Protein AF-A0A3A0AE29-F1 (afdb_monomer)

Structure (mmCIF, N/CA/C/O backbone):
data_AF-A0A3A0AE29-F1
#
_entry.id   AF-A0A3A0AE29-F1
#
loop_
_atom_site.group_PDB
_atom_site.id
_atom_site.type_symbol
_atom_site.label_atom_id
_atom_site.label_alt_id
_atom_site.label_comp_id
_atom_site.label_asym_id
_atom_site.label_entity_id
_atom_site.label_seq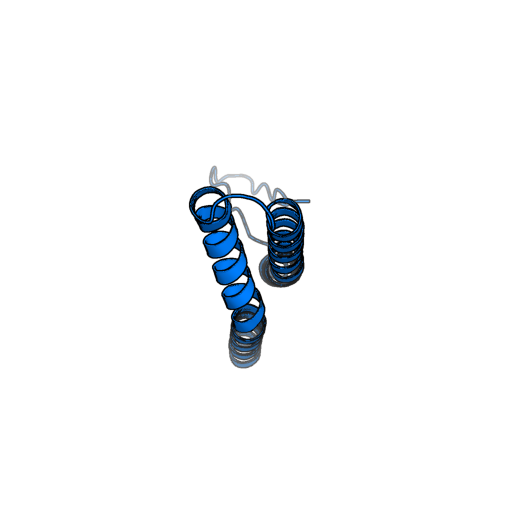_id
_atom_site.pdbx_PDB_ins_code
_atom_site.Cartn_x
_atom_site.Cartn_y
_atom_site.Cartn_z
_atom_site.occupancy
_atom_site.B_iso_or_equiv
_atom_site.auth_seq_id
_atom_site.auth_comp_id
_atom_site.auth_asym_id
_atom_site.auth_atom_id
_atom_site.pdbx_PDB_model_num
ATOM 1 N N . ARG A 1 1 ? -20.621 4.320 4.692 1.00 47.47 1 ARG A N 1
ATOM 2 C CA . ARG A 1 1 ? -21.255 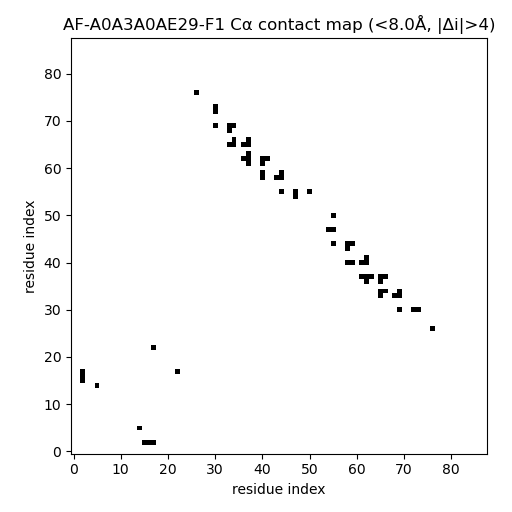5.660 4.605 1.00 47.47 1 ARG A CA 1
ATOM 3 C C . ARG A 1 1 ? -20.546 6.532 5.630 1.00 47.47 1 ARG A C 1
ATOM 5 O O . ARG A 1 1 ? -20.452 6.116 6.772 1.00 47.47 1 ARG A O 1
ATOM 12 N N . MET A 1 2 ? -19.924 7.617 5.186 1.00 50.62 2 MET A N 1
ATOM 13 C CA . MET A 1 2 ? -19.008 8.438 5.978 1.00 50.62 2 MET A CA 1
ATOM 14 C C . MET A 1 2 ? -19.823 9.586 6.596 1.00 50.62 2 MET A C 1
ATOM 16 O O . MET A 1 2 ? -20.465 10.319 5.851 1.00 50.62 2 MET A O 1
ATOM 20 N N . VAL A 1 3 ? -19.782 9.710 7.927 1.00 43.97 3 VAL A N 1
ATOM 21 C CA . VAL A 1 3 ? -20.368 10.777 8.772 1.00 43.97 3 VAL A CA 1
ATOM 22 C C . VAL A 1 3 ? -21.885 10.685 9.042 1.00 43.97 3 VAL A C 1
ATOM 24 O O . VAL A 1 3 ? -22.715 10.906 8.163 1.00 43.97 3 VAL A O 1
ATOM 27 N N . GLU A 1 4 ? -22.249 10.418 10.303 1.00 50.41 4 GLU A N 1
ATOM 28 C CA . GLU A 1 4 ? -23.599 10.650 10.838 1.00 50.41 4 GLU A CA 1
ATOM 29 C C . GLU A 1 4 ? -23.700 12.089 11.365 1.00 50.41 4 GLU A C 1
ATOM 31 O O . GLU A 1 4 ? -22.884 12.536 12.171 1.00 50.41 4 GLU A O 1
ATOM 36 N N . ARG A 1 5 ? -24.690 12.844 10.877 1.00 47.94 5 ARG A N 1
ATOM 37 C CA . ARG A 1 5 ? -24.893 14.258 11.215 1.00 47.94 5 ARG A CA 1
ATOM 38 C C . ARG A 1 5 ? -25.711 14.377 12.502 1.00 47.94 5 ARG A C 1
ATOM 40 O O . ARG A 1 5 ? -26.933 14.257 12.453 1.00 47.94 5 ARG A O 1
ATOM 47 N N . VAL A 1 6 ? -25.061 14.659 13.630 1.00 52.16 6 VAL A N 1
ATOM 48 C CA . VAL A 1 6 ? -25.755 15.018 14.878 1.00 52.16 6 VAL A CA 1
ATOM 49 C C . VAL A 1 6 ? -25.875 16.539 14.940 1.00 52.16 6 VAL A C 1
ATOM 51 O O . VAL A 1 6 ? -24.911 17.240 15.229 1.00 52.16 6 VAL A O 1
ATOM 54 N N . SER A 1 7 ? -27.052 17.071 14.619 1.00 41.12 7 SER A N 1
ATOM 55 C CA . SER A 1 7 ? -27.338 18.500 14.769 1.00 41.12 7 SER A CA 1
ATOM 56 C C . SER A 1 7 ? -27.790 18.776 16.206 1.00 41.12 7 SER A C 1
ATOM 58 O O . SER A 1 7 ? -28.932 18.480 16.546 1.00 41.12 7 SER A O 1
ATOM 60 N N . LEU A 1 8 ? -26.916 19.335 17.054 1.00 48.69 8 LEU A N 1
ATOM 61 C CA . LEU A 1 8 ? -27.340 19.949 18.319 1.00 48.69 8 LEU A CA 1
ATOM 6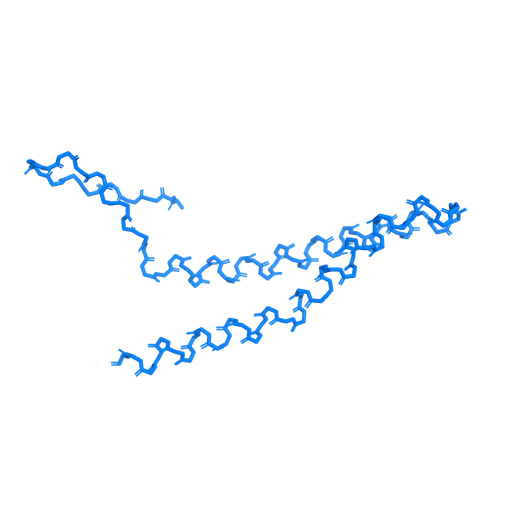2 C C . LEU A 1 8 ? -27.852 21.379 18.051 1.00 48.69 8 LEU A C 1
ATOM 64 O O . LEU A 1 8 ? -27.171 22.144 17.362 1.00 48.69 8 LEU A O 1
ATOM 68 N N . PRO A 1 9 ? -29.021 21.785 18.579 1.00 42.44 9 PRO A N 1
ATOM 69 C CA . PRO A 1 9 ? -29.495 23.158 18.445 1.00 42.44 9 PRO A CA 1
ATOM 70 C C . PRO A 1 9 ? -28.615 24.100 19.283 1.00 42.44 9 PRO A C 1
ATOM 72 O O . PRO A 1 9 ? -28.601 23.995 20.505 1.00 42.44 9 PRO A O 1
ATOM 75 N N . GLY A 1 10 ? -27.904 25.033 18.641 1.00 52.62 10 GLY A N 1
ATOM 76 C CA . GLY A 1 10 ? -27.291 26.189 19.317 1.00 52.62 10 GLY A CA 1
ATOM 77 C C . GLY A 1 10 ? -25.783 26.383 19.136 1.00 52.62 10 GLY A C 1
ATOM 78 O O . GLY A 1 10 ? -25.313 27.502 19.312 1.00 52.62 10 GLY A O 1
ATOM 79 N N . GLU A 1 11 ? -25.030 25.374 18.697 1.00 45.62 11 GLU A N 1
ATOM 80 C CA . GLU A 1 11 ? -23.604 25.529 18.379 1.00 45.62 11 GLU A CA 1
ATOM 81 C C . GLU A 1 11 ? -23.343 25.242 16.901 1.00 45.62 11 GLU A C 1
ATOM 83 O O . GLU A 1 11 ? -23.489 24.121 16.420 1.00 45.62 11 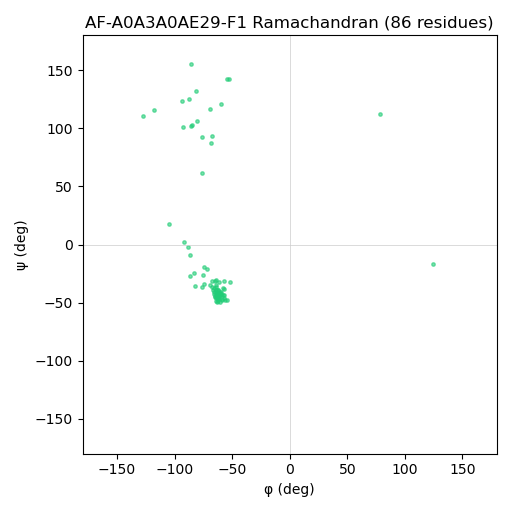GLU A O 1
ATOM 88 N N . ARG A 1 12 ? -22.906 26.266 16.158 1.00 47.25 12 ARG A N 1
ATOM 89 C CA . ARG A 1 12 ? -22.345 26.108 14.806 1.00 47.25 12 ARG A CA 1
ATOM 90 C C . ARG A 1 12 ? -20.915 25.564 14.890 1.00 47.25 12 ARG A C 1
ATOM 92 O O . ARG A 1 12 ? -19.964 26.231 14.487 1.00 47.25 12 ARG A O 1
ATOM 99 N N . ARG A 1 13 ? -20.753 24.369 15.449 1.00 38.72 13 ARG A N 1
ATOM 100 C CA . ARG A 1 13 ? -19.515 23.597 15.352 1.00 38.72 13 ARG A CA 1
ATOM 101 C C . ARG A 1 13 ? -19.863 22.208 14.853 1.00 38.72 13 ARG A C 1
ATOM 103 O O . ARG A 1 13 ? -20.496 21.424 15.551 1.00 38.72 13 ARG A O 1
ATOM 110 N N . ASP A 1 14 ? -19.447 21.927 13.626 1.00 38.44 14 ASP A N 1
ATOM 111 C CA . ASP A 1 14 ? -19.541 20.600 13.035 1.00 38.44 14 ASP A CA 1
ATOM 112 C C . ASP A 1 14 ? -18.589 19.663 13.790 1.00 38.44 14 ASP A C 1
ATOM 114 O O . ASP A 1 14 ? -17.392 19.586 13.509 1.00 38.44 14 ASP A O 1
ATOM 118 N N . TYR A 1 15 ? -19.105 18.968 14.801 1.00 44.50 15 TYR A N 1
ATOM 119 C CA . TYR A 1 15 ? -18.375 17.897 15.464 1.00 44.50 15 TYR A CA 1
ATOM 120 C C . TYR A 1 15 ? -18.408 16.658 14.564 1.00 44.50 15 TYR A C 1
ATOM 122 O O . TYR A 1 15 ? -19.326 15.842 14.622 1.00 44.50 15 TYR A O 1
ATOM 130 N N . TYR A 1 16 ? -17.387 16.507 13.721 1.00 50.38 16 TYR A N 1
ATOM 131 C CA . TYR A 1 16 ? -17.112 15.255 13.020 1.00 50.38 16 TYR A CA 1
ATOM 132 C C . TYR A 1 16 ? -16.655 14.211 14.043 1.00 50.38 16 TYR A C 1
ATOM 134 O O . TYR A 1 16 ? -15.464 14.066 14.316 1.00 50.38 16 TYR A O 1
ATOM 142 N N . ARG A 1 17 ? -17.596 13.484 14.654 1.00 55.31 17 ARG A N 1
ATOM 143 C CA . ARG A 1 17 ? -17.240 12.331 15.482 1.00 55.31 17 ARG A CA 1
ATOM 144 C C . ARG A 1 17 ? -16.979 11.154 14.553 1.00 55.31 17 ARG A C 1
ATOM 146 O O . ARG A 1 17 ? -17.901 10.602 13.960 1.00 55.31 17 ARG A O 1
ATOM 153 N N . VAL A 1 18 ? -15.708 10.800 14.403 1.00 57.00 18 VAL A N 1
ATOM 154 C CA . VAL A 1 18 ? -15.308 9.542 13.775 1.00 57.00 18 VAL A CA 1
ATOM 155 C C . VAL A 1 18 ? -15.915 8.407 14.612 1.00 57.00 18 VAL A C 1
ATOM 157 O O . VAL A 1 18 ? -15.660 8.376 15.820 1.00 57.00 18 VAL A O 1
ATOM 160 N N . PRO A 1 19 ? -16.755 7.526 14.032 1.00 65.81 19 PRO A N 1
ATOM 161 C CA . PRO A 1 19 ? -17.293 6.384 14.759 1.00 65.81 19 PRO A CA 1
ATOM 162 C C . PRO A 1 19 ? -16.157 5.580 15.410 1.00 65.81 19 PRO A C 1
ATOM 164 O O . PRO A 1 19 ? -15.090 5.462 14.804 1.00 65.81 19 PRO A O 1
ATOM 167 N N . PRO A 1 20 ? -16.339 5.032 16.623 1.00 62.00 20 PRO A N 1
ATOM 168 C CA . PRO A 1 20 ? -15.267 4.318 17.314 1.00 62.00 20 PRO A CA 1
ATOM 169 C C . PRO A 1 20 ? -14.704 3.143 16.496 1.00 62.00 20 PRO A C 1
ATOM 171 O O . PRO A 1 20 ? -13.507 2.877 16.556 1.00 62.00 20 PRO A O 1
ATOM 174 N N . ASP A 1 21 ? -15.540 2.503 15.675 1.00 68.50 21 ASP A N 1
ATOM 175 C CA . ASP A 1 21 ? -15.200 1.376 14.799 1.00 68.50 21 ASP A CA 1
ATOM 176 C C . ASP A 1 21 ? -14.658 1.796 13.419 1.00 68.50 21 ASP A C 1
ATOM 178 O O . ASP A 1 21 ? -14.175 0.961 12.653 1.00 68.50 21 ASP A O 1
ATOM 182 N N . PHE A 1 22 ? -14.713 3.086 13.075 1.00 76.06 22 PHE A N 1
ATOM 183 C CA . PHE A 1 22 ? -14.249 3.581 11.778 1.00 76.06 22 PHE A CA 1
ATOM 184 C C . PHE A 1 22 ? -12.765 3.293 11.559 1.00 76.06 22 PHE A C 1
ATOM 186 O O . PHE A 1 22 ? -12.373 2.875 10.471 1.00 76.06 22 PHE A O 1
ATOM 193 N N . TRP A 1 23 ? -11.944 3.504 12.589 1.00 74.50 23 TRP A N 1
ATOM 194 C CA . TRP A 1 23 ? -10.504 3.284 12.495 1.00 74.50 23 TRP A CA 1
ATOM 195 C C . TRP A 1 23 ? -10.164 1.806 12.309 1.00 74.50 23 TRP A C 1
ATOM 197 O O . TRP A 1 23 ? -9.298 1.491 11.502 1.00 74.50 23 TRP A O 1
ATOM 207 N N . GLU A 1 24 ? -10.874 0.899 12.980 1.00 76.00 24 GLU A N 1
ATOM 208 C CA . GLU A 1 24 ? -10.673 -0.547 12.818 1.00 76.00 24 GLU A CA 1
ATOM 209 C C . GLU A 1 24 ? -11.017 -1.006 11.402 1.00 76.00 24 GLU A C 1
ATOM 211 O O . GLU A 1 24 ? -10.187 -1.630 10.742 1.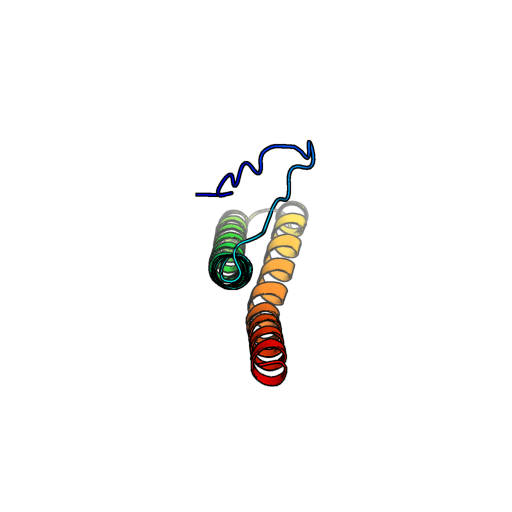00 76.00 24 GLU A O 1
ATOM 216 N N . ARG A 1 25 ? -12.187 -0.605 10.890 1.00 80.12 25 ARG A N 1
ATOM 217 C CA . ARG A 1 25 ? -12.596 -0.913 9.511 1.00 80.12 25 ARG A CA 1
ATOM 218 C C . ARG A 1 25 ? -11.624 -0.334 8.486 1.00 80.12 25 ARG A C 1
ATOM 220 O O . ARG A 1 25 ? -11.289 -0.992 7.508 1.00 80.12 25 ARG A O 1
ATOM 227 N N . TRP A 1 26 ? -11.150 0.893 8.707 1.00 83.19 26 TRP A N 1
ATOM 228 C CA . TRP A 1 26 ? -10.190 1.533 7.810 1.00 83.19 26 TRP A CA 1
ATOM 229 C C . TRP A 1 26 ? -8.838 0.811 7.793 1.00 83.19 26 TRP A C 1
ATOM 231 O O . TRP A 1 26 ? -8.257 0.629 6.720 1.00 83.19 26 TRP A O 1
ATOM 241 N N . LEU A 1 27 ? -8.348 0.374 8.958 1.00 81.81 27 LEU A N 1
ATOM 242 C CA . LEU A 1 27 ? -7.122 -0.417 9.070 1.00 81.81 27 LEU A CA 1
ATOM 243 C C . LEU A 1 27 ? -7.274 -1.765 8.345 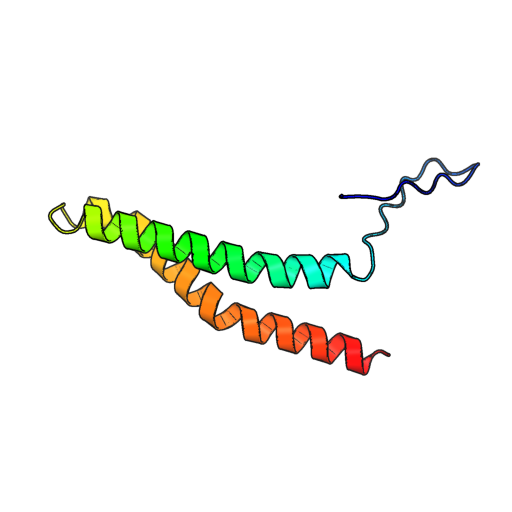1.00 81.81 27 LEU A C 1
ATOM 245 O O . LEU A 1 27 ? -6.378 -2.167 7.604 1.00 81.81 27 LEU A O 1
ATOM 249 N N . GLU A 1 28 ? -8.415 -2.437 8.493 1.00 80.56 28 GLU A N 1
ATOM 250 C CA . GLU A 1 28 ? -8.694 -3.709 7.810 1.00 80.56 28 GLU A CA 1
ATOM 251 C C . GLU A 1 28 ? -8.781 -3.542 6.283 1.00 80.56 28 GLU A C 1
ATOM 253 O O . GLU A 1 28 ? -8.138 -4.286 5.538 1.00 80.56 28 GLU A O 1
ATOM 258 N N . ASP A 1 29 ? -9.471 -2.506 5.802 1.00 86.50 29 ASP A N 1
ATOM 259 C CA . ASP A 1 29 ? -9.556 -2.190 4.370 1.00 86.50 29 ASP A CA 1
ATOM 260 C C . ASP A 1 29 ? -8.199 -1.806 3.759 1.00 86.50 29 ASP A C 1
ATOM 262 O O . ASP A 1 29 ? -7.952 -2.024 2.567 1.00 86.50 29 ASP A O 1
ATOM 266 N N . SER A 1 30 ? -7.310 -1.207 4.550 1.00 86.19 30 SER A N 1
ATOM 267 C CA . SER A 1 30 ? -6.008 -0.736 4.070 1.00 86.19 30 SER A CA 1
ATOM 268 C C . SER A 1 30 ? -5.069 -1.886 3.711 1.00 86.19 30 SER A C 1
ATOM 270 O O . SER A 1 30 ? -4.351 -1.780 2.715 1.00 86.19 30 SER A O 1
ATOM 272 N N . VAL A 1 31 ? -5.125 -3.006 4.442 1.00 86.69 31 VAL A N 1
ATOM 273 C CA . VAL A 1 31 ? -4.350 -4.221 4.122 1.00 86.69 31 VAL A CA 1
ATOM 274 C C . VAL A 1 31 ? -4.706 -4.735 2.729 1.00 86.69 31 VAL A C 1
ATOM 276 O O . VAL A 1 31 ? -3.821 -4.989 1.911 1.00 86.69 31 VAL A O 1
ATOM 279 N N . ASN A 1 32 ? -6.004 -4.821 2.429 1.00 89.50 32 ASN A N 1
ATOM 280 C CA . ASN A 1 32 ? -6.478 -5.294 1.130 1.00 89.50 32 ASN A CA 1
ATOM 281 C C . ASN A 1 32 ? -5.984 -4.391 -0.006 1.00 89.50 32 ASN A C 1
ATOM 283 O O . ASN A 1 32 ? -5.465 -4.885 -1.006 1.00 89.50 32 ASN A O 1
ATOM 287 N N . LYS A 1 33 ? -6.059 -3.068 0.176 1.00 92.25 33 LYS A N 1
ATOM 288 C CA . LYS A 1 33 ? -5.580 -2.096 -0.820 1.00 92.25 33 LYS A CA 1
ATOM 289 C C . LYS A 1 33 ? -4.074 -2.203 -1.058 1.00 92.25 33 LYS A C 1
ATOM 291 O O . LYS A 1 33 ? -3.648 -2.201 -2.209 1.00 92.25 33 LYS A O 1
ATOM 296 N N . ILE A 1 34 ? -3.269 -2.323 0.002 1.00 94.00 34 ILE A N 1
ATOM 297 C CA . ILE A 1 34 ? -1.809 -2.511 -0.100 1.00 94.00 34 ILE A CA 1
ATOM 298 C C . ILE A 1 34 ? -1.489 -3.747 -0.955 1.00 94.00 34 ILE A C 1
ATOM 300 O O . ILE A 1 34 ? -0.702 -3.659 -1.902 1.00 94.00 34 ILE A O 1
ATOM 304 N N . ALA A 1 35 ? -2.157 -4.870 -0.680 1.00 93.50 35 ALA A N 1
ATOM 305 C CA . ALA A 1 35 ? -1.976 -6.108 -1.431 1.00 93.50 35 ALA A CA 1
ATOM 306 C C . ALA A 1 35 ? -2.402 -5.971 -2.905 1.00 93.50 35 ALA A C 1
ATOM 308 O O . ALA A 1 35 ? -1.735 -6.501 -3.799 1.00 93.50 35 ALA A O 1
ATOM 309 N N . GLU A 1 36 ? -3.496 -5.259 -3.192 1.00 95.62 36 GLU A N 1
ATOM 310 C CA . GLU A 1 36 ? -3.931 -4.988 -4.567 1.00 95.62 36 GLU A CA 1
ATOM 311 C C . GLU A 1 36 ? -2.904 -4.161 -5.345 1.00 95.62 36 GLU A C 1
ATOM 313 O O . GLU A 1 36 ? -2.542 -4.538 -6.463 1.00 95.62 36 GLU A O 1
ATOM 318 N N . PHE A 1 37 ? -2.371 -3.088 -4.752 1.00 95.12 37 PHE A N 1
ATOM 319 C CA . PHE A 1 37 ? -1.335 -2.272 -5.390 1.00 95.12 37 PHE A CA 1
ATOM 320 C C . PHE A 1 37 ? -0.059 -3.064 -5.667 1.00 95.12 37 PHE A C 1
ATOM 322 O O . PHE A 1 37 ? 0.473 -2.977 -6.778 1.00 95.12 37 PHE A O 1
ATOM 329 N N . ARG A 1 38 ? 0.389 -3.902 -4.723 1.00 96.31 38 ARG A N 1
ATOM 330 C CA . ARG A 1 38 ? 1.536 -4.793 -4.950 1.00 96.31 38 ARG A CA 1
ATOM 331 C C . ARG A 1 38 ? 1.287 -5.739 -6.124 1.00 96.31 38 ARG A C 1
ATOM 333 O O . ARG A 1 38 ? 2.135 -5.861 -7.006 1.00 96.31 38 ARG A O 1
ATOM 340 N N . LYS A 1 39 ? 0.121 -6.394 -6.168 1.00 96.88 39 LYS A N 1
ATOM 341 C CA . LYS A 1 39 ? -0.239 -7.324 -7.253 1.00 96.88 39 LYS A CA 1
ATOM 342 C C . LYS A 1 39 ? -0.300 -6.619 -8.608 1.00 96.88 39 LYS A C 1
ATOM 344 O O . LYS A 1 39 ? 0.141 -7.191 -9.602 1.00 96.88 39 LYS A O 1
ATOM 349 N N . MET A 1 40 ? -0.821 -5.394 -8.663 1.00 96.75 40 MET A N 1
ATOM 350 C CA . MET A 1 40 ? -0.824 -4.592 -9.890 1.00 96.75 40 MET A CA 1
ATOM 351 C C . MET A 1 40 ? 0.596 -4.244 -10.343 1.00 96.75 40 MET A C 1
ATOM 353 O O . MET A 1 40 ? 0.914 -4.437 -11.515 1.00 96.75 40 MET A O 1
ATOM 357 N N . ALA A 1 41 ? 1.462 -3.806 -9.424 1.00 95.75 41 ALA A N 1
ATOM 358 C CA . ALA A 1 41 ? 2.854 -3.501 -9.741 1.00 95.75 41 ALA A CA 1
ATOM 359 C C . ALA A 1 41 ? 3.615 -4.745 -10.233 1.00 95.75 41 ALA A C 1
ATOM 361 O O . ALA A 1 41 ? 4.297 -4.676 -11.251 1.00 95.75 41 ALA A O 1
ATOM 362 N N . ALA A 1 42 ? 3.418 -5.900 -9.590 1.00 96.62 42 ALA A N 1
ATOM 363 C CA . ALA A 1 42 ? 4.011 -7.170 -10.012 1.00 96.62 42 ALA A CA 1
ATOM 364 C C . ALA A 1 42 ? 3.572 -7.582 -11.429 1.00 96.62 42 ALA A C 1
ATOM 366 O O . ALA A 1 42 ? 4.398 -7.988 -12.242 1.00 96.62 42 ALA A O 1
ATOM 367 N N . ARG A 1 43 ? 2.281 -7.427 -11.759 1.00 96.81 43 ARG A N 1
ATOM 368 C CA . ARG A 1 43 ? 1.775 -7.684 -13.119 1.00 96.81 43 ARG A CA 1
ATOM 369 C C . ARG A 1 43 ? 2.394 -6.735 -14.140 1.00 96.81 43 ARG A C 1
ATOM 371 O O . ARG A 1 43 ? 2.798 -7.184 -15.204 1.00 96.81 43 ARG A O 1
ATOM 378 N N . GLY A 1 44 ? 2.488 -5.445 -13.824 1.00 95.44 44 GLY A N 1
ATOM 379 C CA . GLY A 1 44 ? 3.120 -4.478 -14.721 1.00 95.44 44 GLY A CA 1
ATOM 380 C C . GLY A 1 44 ? 4.612 -4.757 -14.925 1.00 95.44 44 GLY A C 1
ATOM 381 O O . GLY A 1 44 ? 5.096 -4.631 -16.042 1.00 95.44 44 GLY A O 1
ATOM 382 N N . LEU A 1 45 ? 5.330 -5.210 -13.892 1.00 96.44 45 LEU A N 1
ATOM 383 C CA . LEU A 1 45 ? 6.731 -5.624 -14.013 1.00 96.44 45 LEU A CA 1
ATOM 384 C C . LEU A 1 45 ? 6.899 -6.844 -14.920 1.00 96.44 45 LEU A C 1
ATOM 386 O O . LEU A 1 45 ? 7.844 -6.870 -15.699 1.00 96.44 45 LEU A O 1
ATOM 390 N N . ALA A 1 46 ? 5.980 -7.811 -14.851 1.00 95.75 46 ALA A N 1
ATOM 391 C CA . ALA A 1 46 ? 5.985 -8.975 -15.737 1.00 95.75 46 ALA A CA 1
ATOM 392 C C . ALA A 1 46 ? 5.737 -8.598 -17.210 1.00 95.75 46 ALA A C 1
ATOM 394 O O . ALA A 1 46 ? 6.271 -9.240 -18.103 1.00 95.75 46 ALA A O 1
ATOM 395 N N . LEU A 1 47 ? 4.957 -7.542 -17.474 1.00 95.56 47 LEU A N 1
ATOM 396 C CA . LEU A 1 47 ? 4.741 -7.029 -18.835 1.00 95.56 47 LEU A CA 1
ATOM 397 C C . LEU A 1 47 ? 5.948 -6.267 -19.397 1.00 95.56 47 LEU A C 1
ATOM 399 O O . LEU A 1 47 ? 6.028 -6.066 -20.603 1.00 95.56 47 LEU A O 1
ATOM 403 N N . LEU A 1 48 ? 6.854 -5.815 -18.532 1.00 94.44 48 LEU A N 1
ATOM 404 C CA . LEU A 1 48 ? 8.048 -5.059 -18.900 1.00 94.44 48 LEU A CA 1
ATOM 405 C C . LEU A 1 48 ? 9.313 -5.922 -18.818 1.00 94.44 48 LEU A C 1
ATOM 407 O O . LEU A 1 48 ? 10.402 -5.366 -18.717 1.00 94.44 48 LEU A O 1
ATOM 411 N N . ASP A 1 49 ? 9.200 -7.254 -18.794 1.00 91.25 49 ASP A N 1
ATOM 412 C CA . ASP A 1 49 ? 10.354 -8.107 -18.492 1.00 91.25 49 ASP A CA 1
ATOM 413 C C . ASP A 1 49 ? 11.468 -7.990 -19.547 1.00 91.25 49 ASP A C 1
ATOM 415 O O . ASP A 1 49 ? 12.645 -7.941 -19.190 1.00 91.25 49 ASP A O 1
ATOM 419 N N . ASP A 1 50 ? 11.075 -7.799 -20.810 1.00 93.44 50 ASP A N 1
ATOM 420 C CA . ASP A 1 50 ? 11.964 -7.608 -21.965 1.00 93.44 50 ASP A CA 1
ATOM 421 C C . ASP A 1 50 ? 12.354 -6.135 -22.220 1.00 93.44 50 ASP A C 1
ATOM 423 O O . ASP A 1 50 ? 13.101 -5.829 -23.152 1.00 93.44 50 ASP A O 1
ATOM 427 N N . GLU A 1 51 ? 11.837 -5.194 -21.425 1.00 93.69 51 GLU A N 1
ATOM 428 C CA . GLU A 1 51 ? 12.115 -3.765 -21.588 1.00 93.69 51 GLU A CA 1
ATOM 429 C C . GLU A 1 51 ? 13.409 -3.346 -20.869 1.00 93.69 51 GLU A C 1
ATOM 431 O O . GLU A 1 51 ? 13.797 -3.954 -19.864 1.00 93.69 51 GLU A O 1
ATOM 436 N N . PRO A 1 52 ? 14.067 -2.256 -21.316 1.00 92.69 52 PRO A N 1
ATOM 437 C CA . PRO A 1 52 ? 15.257 -1.737 -20.655 1.00 92.69 52 PRO A CA 1
ATOM 438 C C . PRO A 1 52 ? 15.024 -1.466 -19.155 1.00 92.69 52 PRO A C 1
ATOM 440 O O . PRO A 1 52 ? 13.949 -0.970 -18.781 1.00 92.69 52 PRO A O 1
ATOM 443 N N . PRO A 1 53 ? 16.016 -1.737 -18.282 1.00 89.75 53 PRO A N 1
ATOM 444 C CA . PRO A 1 53 ? 15.874 -1.608 -16.828 1.00 89.75 53 PRO A CA 1
ATOM 445 C C . PRO A 1 53 ? 15.342 -0.246 -16.363 1.00 89.75 53 PRO A C 1
ATOM 447 O O . PRO A 1 53 ? 14.579 -0.168 -15.395 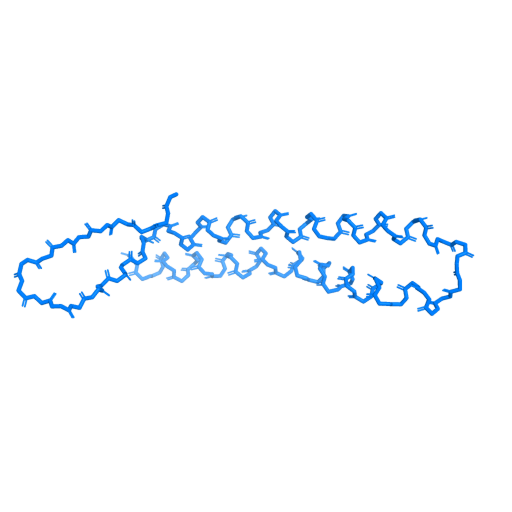1.00 89.75 53 PRO A O 1
ATOM 450 N N . GLU A 1 54 ? 15.672 0.829 -17.080 1.00 93.31 54 GLU A N 1
ATOM 451 C CA . GLU A 1 54 ? 15.240 2.195 -16.774 1.00 93.31 54 GLU A CA 1
ATOM 452 C C . GLU A 1 54 ? 13.711 2.340 -16.814 1.00 93.31 54 GLU A C 1
ATOM 454 O O . GLU A 1 54 ? 13.133 3.099 -16.030 1.00 93.31 54 GLU A O 1
ATOM 459 N N . ARG A 1 55 ? 13.027 1.584 -17.686 1.00 89.44 55 ARG A N 1
ATOM 460 C CA . ARG A 1 55 ? 11.556 1.590 -17.785 1.00 89.44 55 ARG A CA 1
ATOM 461 C C . ARG A 1 55 ? 10.884 0.838 -16.640 1.00 89.44 55 ARG A C 1
ATOM 463 O O . ARG A 1 55 ? 9.755 1.168 -16.278 1.00 89.44 55 ARG A O 1
ATOM 470 N N . ARG A 1 56 ? 11.579 -0.128 -16.036 1.00 94.44 56 ARG A N 1
ATOM 471 C CA . ARG A 1 56 ? 11.074 -0.953 -14.925 1.00 94.44 56 ARG A CA 1
ATOM 472 C C . ARG A 1 56 ? 11.292 -0.303 -13.562 1.00 94.44 56 ARG A C 1
ATOM 474 O O . ARG A 1 56 ? 10.513 -0.541 -12.642 1.00 94.44 56 ARG A O 1
ATOM 481 N N . GLN A 1 57 ? 12.312 0.546 -13.428 1.00 94.62 57 GLN A N 1
ATOM 482 C CA . GLN A 1 57 ? 12.808 1.003 -12.129 1.00 94.62 57 GLN A CA 1
ATOM 483 C C . GLN A 1 57 ? 11.753 1.691 -11.254 1.00 94.62 57 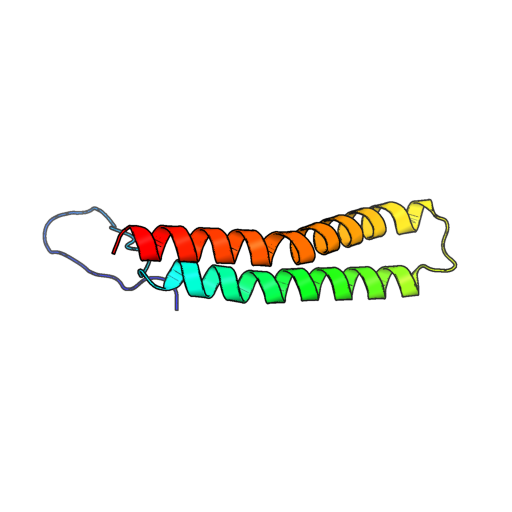GLN A C 1
ATOM 485 O O . GLN A 1 57 ? 11.612 1.350 -10.082 1.00 94.62 57 GLN A O 1
ATOM 490 N N . ARG A 1 58 ? 10.953 2.608 -11.814 1.00 93.62 58 ARG A N 1
ATOM 491 C CA . ARG A 1 58 ? 9.890 3.288 -11.048 1.00 93.62 58 ARG A CA 1
ATOM 492 C C . ARG A 1 58 ? 8.829 2.318 -10.526 1.00 93.62 58 ARG A C 1
ATOM 494 O O . ARG A 1 58 ? 8.348 2.482 -9.407 1.00 93.62 58 ARG A O 1
ATOM 501 N N . LEU A 1 59 ? 8.459 1.328 -11.337 1.00 95.94 59 LEU A N 1
ATOM 502 C CA . LEU A 1 59 ? 7.456 0.335 -10.964 1.00 95.94 59 LEU A CA 1
ATOM 503 C C . LEU A 1 59 ? 8.017 -0.674 -9.957 1.00 95.94 59 LEU A C 1
ATOM 505 O O . LEU A 1 59 ? 7.298 -1.085 -9.051 1.00 95.94 59 LEU A O 1
ATOM 509 N N . GLN A 1 60 ? 9.307 -0.999 -10.069 1.00 96.44 60 GLN A N 1
ATOM 510 C CA . GLN A 1 60 ? 10.022 -1.822 -9.098 1.00 96.44 60 GLN A CA 1
ATOM 511 C C . GLN A 1 60 ? 10.052 -1.144 -7.727 1.00 96.44 60 GLN A C 1
ATOM 513 O O . GLN A 1 60 ? 9.631 -1.740 -6.743 1.00 96.44 60 GLN A O 1
ATOM 518 N N . THR A 1 61 ? 10.421 0.139 -7.666 1.00 96.81 61 THR A N 1
ATOM 519 C CA . THR A 1 61 ? 10.387 0.899 -6.408 1.00 96.81 61 THR A CA 1
ATOM 520 C C . THR A 1 61 ? 8.990 0.913 -5.788 1.00 96.81 61 THR A C 1
ATOM 522 O O . THR A 1 61 ? 8.850 0.713 -4.585 1.00 96.81 61 THR A O 1
ATOM 525 N N . MET A 1 62 ? 7.941 1.113 -6.595 1.00 96.19 62 MET A N 1
ATOM 526 C CA . MET A 1 62 ? 6.561 1.038 -6.108 1.00 96.19 62 MET A CA 1
ATOM 527 C C . MET A 1 62 ? 6.242 -0.351 -5.538 1.00 96.19 62 MET A C 1
ATOM 529 O O . MET A 1 62 ? 5.717 -0.443 -4.430 1.00 96.19 62 MET A O 1
ATOM 533 N N . HIS A 1 63 ? 6.560 -1.420 -6.273 1.00 97.00 63 HIS A N 1
ATOM 534 C CA . HIS A 1 63 ? 6.348 -2.797 -5.828 1.00 97.00 63 HIS A CA 1
ATOM 535 C C . HIS A 1 63 ? 7.017 -3.064 -4.472 1.00 97.00 63 HIS A C 1
ATOM 537 O O . HIS A 1 63 ? 6.362 -3.570 -3.561 1.00 97.00 63 HIS A O 1
ATOM 543 N N . ASP A 1 64 ? 8.280 -2.669 -4.325 1.00 97.38 64 ASP A N 1
ATOM 544 C CA . ASP A 1 64 ? 9.078 -2.942 -3.127 1.00 97.38 64 ASP A CA 1
ATOM 545 C C . ASP A 1 64 ? 8.556 -2.175 -1.906 1.00 97.38 64 ASP A C 1
ATOM 547 O O . ASP A 1 64 ? 8.495 -2.720 -0.803 1.00 97.38 64 ASP A O 1
ATOM 551 N N . VAL A 1 65 ? 8.086 -0.938 -2.102 1.00 97.31 65 VAL A N 1
ATOM 552 C CA . VAL A 1 65 ? 7.411 -0.170 -1.046 1.00 97.31 65 VAL A CA 1
ATOM 553 C C . VAL A 1 65 ? 6.127 -0.870 -0.600 1.00 97.31 65 VAL A C 1
ATOM 555 O O . VAL A 1 65 ? 5.905 -1.023 0.600 1.00 97.31 65 VAL A O 1
ATOM 558 N N . TYR A 1 66 ? 5.278 -1.318 -1.530 1.00 96.50 66 TYR A N 1
ATOM 559 C CA . TYR A 1 66 ? 4.038 -2.004 -1.155 1.00 96.50 66 TYR A CA 1
ATOM 560 C C . TYR A 1 66 ? 4.286 -3.368 -0.508 1.00 96.50 66 TYR A C 1
ATOM 562 O O . TYR A 1 66 ? 3.520 -3.746 0.375 1.00 96.50 66 TYR A O 1
ATOM 570 N N . LEU A 1 67 ? 5.354 -4.072 -0.887 1.00 96.31 67 LEU A N 1
ATOM 571 C CA . LEU A 1 67 ? 5.777 -5.305 -0.224 1.00 96.31 67 LEU A CA 1
ATOM 572 C C . LEU A 1 67 ? 6.178 -5.041 1.236 1.00 96.31 67 LEU A C 1
ATOM 574 O O . LEU A 1 67 ? 5.650 -5.683 2.142 1.00 96.31 67 LEU A O 1
ATOM 578 N N . LEU A 1 68 ? 7.025 -4.034 1.475 1.00 96.12 68 LEU A N 1
ATOM 579 C CA . LEU A 1 68 ? 7.415 -3.625 2.828 1.00 96.12 68 LEU A CA 1
ATOM 580 C C . LEU A 1 68 ? 6.194 -3.260 3.684 1.00 96.12 68 LEU A C 1
ATOM 582 O O . LEU A 1 68 ? 6.104 -3.641 4.854 1.00 96.12 68 LEU A O 1
ATOM 586 N N . LEU A 1 69 ? 5.250 -2.512 3.107 1.00 94.94 69 LEU A N 1
ATOM 587 C CA . LEU A 1 69 ? 4.023 -2.138 3.800 1.00 94.94 69 LEU A CA 1
ATOM 588 C C . LEU A 1 69 ? 3.166 -3.365 4.118 1.00 94.94 69 LEU A C 1
ATOM 590 O O . LEU A 1 69 ? 2.712 -3.474 5.250 1.00 94.94 69 LEU A O 1
ATOM 594 N N . GLU A 1 70 ? 2.976 -4.298 3.182 1.00 92.69 70 GLU A N 1
ATOM 595 C CA . GLU A 1 70 ? 2.186 -5.522 3.400 1.00 92.69 70 GLU A CA 1
ATOM 596 C C . GLU A 1 70 ? 2.729 -6.349 4.577 1.00 92.69 70 GLU A C 1
ATOM 598 O O . GLU A 1 70 ? 1.955 -6.859 5.386 1.00 92.69 70 GLU A O 1
ATOM 603 N N . GLU A 1 71 ? 4.052 -6.413 4.733 1.00 92.62 71 GLU A N 1
ATOM 604 C CA . GLU A 1 71 ? 4.709 -7.122 5.836 1.00 92.62 71 GLU A CA 1
ATOM 605 C C . GLU A 1 71 ? 4.642 -6.371 7.175 1.00 92.62 71 GLU A C 1
ATOM 607 O O . GLU A 1 71 ? 4.544 -6.987 8.242 1.00 92.62 71 GLU A O 1
ATOM 612 N N . ALA A 1 72 ? 4.737 -5.039 7.151 1.00 92.56 72 ALA A N 1
ATOM 613 C CA . ALA A 1 72 ? 4.762 -4.215 8.359 1.00 92.56 72 ALA A CA 1
ATOM 614 C C . ALA A 1 72 ? 3.363 -3.938 8.925 1.00 92.56 72 ALA A C 1
ATOM 616 O O . ALA A 1 72 ? 3.187 -3.881 10.146 1.00 92.56 72 ALA A O 1
ATOM 617 N N . TYR A 1 73 ? 2.366 -3.780 8.056 1.00 91.06 73 TYR A N 1
ATOM 618 C CA . TYR A 1 73 ? 1.035 -3.309 8.427 1.00 91.06 73 TYR A CA 1
ATOM 619 C C . TYR A 1 73 ? 0.314 -4.203 9.450 1.00 91.06 73 TYR A C 1
ATOM 621 O O . TYR A 1 73 ? -0.211 -3.659 10.423 1.00 91.06 73 TYR A O 1
ATOM 629 N N . PRO A 1 74 ? 0.324 -5.549 9.339 1.00 86.75 74 PRO A N 1
ATOM 630 C CA . PRO A 1 74 ? -0.329 -6.413 10.323 1.00 86.75 74 PRO A CA 1
ATOM 631 C C . PRO A 1 74 ? 0.201 -6.206 11.746 1.00 86.75 74 PRO A C 1
ATOM 633 O O . PRO A 1 74 ? -0.579 -6.200 12.699 1.00 86.75 74 PRO A O 1
ATOM 636 N N . ARG A 1 75 ? 1.513 -5.965 11.894 1.00 89.62 75 ARG A N 1
ATOM 637 C CA . ARG A 1 75 ? 2.130 -5.679 13.199 1.00 89.62 75 ARG A CA 1
ATOM 638 C C . ARG A 1 75 ? 1.629 -4.356 13.774 1.00 89.62 75 ARG A C 1
ATOM 640 O O . ARG A 1 75 ? 1.292 -4.306 14.953 1.00 89.62 75 ARG A O 1
ATOM 647 N N . LEU A 1 76 ? 1.524 -3.317 12.944 1.00 88.69 76 LEU A N 1
ATOM 648 C CA . LEU A 1 76 ? 0.989 -2.015 13.358 1.00 88.69 76 LEU A CA 1
ATOM 649 C C . LEU A 1 76 ? -0.472 -2.127 13.819 1.00 88.69 76 LEU A C 1
ATOM 651 O O . LEU A 1 76 ? -0.833 -1.597 14.869 1.00 88.69 76 LEU A O 1
ATOM 655 N N . VAL A 1 77 ? -1.302 -2.869 13.079 1.00 85.25 77 VAL A N 1
ATOM 656 C CA . VAL A 1 77 ? -2.711 -3.104 13.443 1.00 85.25 77 VAL A CA 1
ATOM 657 C C . VAL A 1 77 ? -2.820 -3.869 14.759 1.00 85.25 77 VAL A C 1
ATOM 659 O O . VAL A 1 77 ? -3.640 -3.524 15.610 1.00 85.25 77 VAL A O 1
ATOM 662 N N . GLN A 1 78 ? -1.987 -4.890 14.959 1.00 86.38 78 GLN A N 1
ATOM 663 C CA . GLN A 1 78 ? -1.970 -5.652 16.204 1.00 86.38 78 GLN A CA 1
ATOM 664 C C . GLN A 1 78 ? -1.571 -4.780 17.401 1.00 86.38 78 GLN A C 1
ATOM 666 O O . GLN A 1 78 ? -2.236 -4.834 18.435 1.00 86.38 78 GLN A O 1
ATOM 671 N N . GLN A 1 79 ? -0.530 -3.956 17.260 1.00 87.44 79 GLN A N 1
ATOM 672 C CA . GLN A 1 79 ? -0.090 -3.025 18.305 1.00 87.44 79 GLN A CA 1
ATOM 673 C C . GLN A 1 79 ? -1.191 -2.029 18.678 1.00 87.44 79 GLN A C 1
ATOM 675 O O . GLN A 1 79 ? -1.439 -1.796 19.859 1.00 87.44 79 GLN A O 1
ATOM 680 N N . TRP A 1 80 ? -1.900 -1.493 17.683 1.00 83.81 80 TRP A N 1
ATOM 681 C CA . TRP A 1 80 ? -3.042 -0.612 17.919 1.00 83.81 80 TRP A CA 1
ATOM 682 C C . TRP A 1 80 ? -4.169 -1.310 18.695 1.00 83.81 80 TRP A C 1
ATOM 684 O O . TRP A 1 80 ? -4.668 -0.769 19.683 1.00 83.81 80 TRP A O 1
ATOM 694 N N . LYS A 1 81 ? -4.534 -2.538 18.295 1.00 83.44 81 LYS A N 1
ATOM 695 C CA . LYS A 1 81 ? -5.550 -3.342 18.997 1.00 83.44 81 LYS A CA 1
ATOM 696 C C . LYS A 1 81 ? -5.148 -3.602 20.456 1.00 83.44 81 LYS A C 1
ATOM 698 O O . LYS A 1 81 ? -5.981 -3.473 21.346 1.00 83.44 81 LYS A O 1
ATOM 703 N N . GLN A 1 82 ? -3.873 -3.897 20.716 1.00 86.62 82 G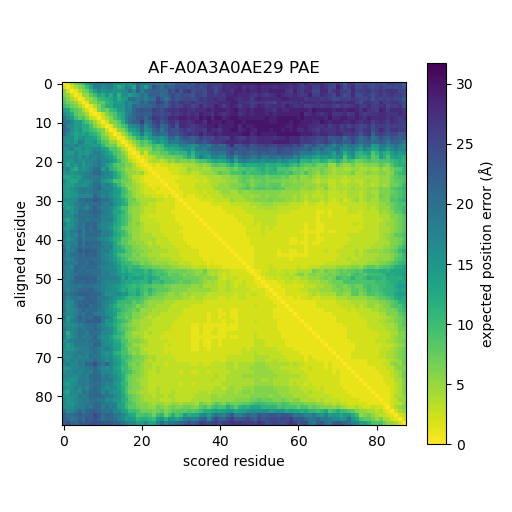LN A N 1
ATOM 704 C CA . GLN A 1 82 ? -3.357 -4.112 22.074 1.00 86.62 82 GLN A CA 1
ATOM 705 C C . GLN A 1 82 ? -3.453 -2.859 22.954 1.00 86.62 82 GLN A C 1
ATOM 707 O O . GLN A 1 82 ? -3.857 -2.971 24.107 1.00 86.62 82 GLN A O 1
ATOM 712 N N . GLN A 1 83 ? -3.131 -1.676 22.418 1.00 84.38 83 GLN A N 1
ATOM 713 C CA . GLN A 1 83 ? -3.245 -0.411 23.157 1.00 84.38 83 GLN A CA 1
ATOM 714 C C . GLN A 1 83 ? -4.698 -0.121 23.558 1.00 84.38 83 GLN A C 1
ATOM 716 O O . GLN A 1 83 ? -4.967 0.211 24.707 1.00 84.38 83 GLN A O 1
ATOM 721 N N . ARG A 1 84 ? -5.660 -0.331 22.648 1.00 80.88 84 ARG A N 1
ATOM 722 C CA . ARG A 1 84 ? -7.086 -0.112 22.948 1.00 80.88 84 ARG A CA 1
ATOM 723 C C . ARG A 1 84 ? -7.650 -1.072 23.994 1.00 80.88 84 ARG A C 1
ATOM 725 O O . ARG A 1 84 ? -8.470 -0.650 24.806 1.00 80.88 84 ARG A O 1
ATOM 732 N N . SER A 1 85 ? -7.224 -2.333 23.970 1.00 72.50 85 SER A N 1
ATOM 733 C CA . SER A 1 85 ? -7.645 -3.325 24.965 1.00 72.50 85 SER A CA 1
ATOM 734 C C . SER A 1 85 ? -7.030 -3.094 26.347 1.00 72.50 85 SER A C 1
ATOM 736 O O . SER A 1 85 ? -7.565 -3.608 27.317 1.00 72.50 85 SER A O 1
ATOM 738 N N . ALA A 1 86 ? -5.910 -2.368 26.443 1.00 67.88 86 ALA A N 1
ATOM 739 C CA . ALA A 1 86 ? -5.277 -2.023 27.718 1.00 67.88 86 ALA A CA 1
ATOM 740 C C . ALA A 1 86 ? -5.904 -0.784 28.389 1.00 67.88 86 ALA A C 1
ATOM 742 O O . ALA A 1 86 ? -5.828 -0.652 29.607 1.00 67.88 86 ALA A O 1
ATOM 743 N N . ASP A 1 87 ? -6.530 0.092 27.597 1.00 56.97 87 ASP A N 1
ATOM 744 C CA . ASP A 1 87 ? -7.208 1.315 28.053 1.00 56.97 87 ASP A CA 1
ATOM 745 C C . ASP A 1 87 ? -8.716 1.119 28.356 1.00 56.97 87 ASP A C 1
ATOM 747 O O . ASP A 1 87 ? -9.407 2.095 28.663 1.00 56.97 87 ASP A O 1
ATOM 751 N N . SER A 1 88 ? -9.246 -0.109 28.232 1.00 50.66 88 SER A N 1
ATOM 752 C CA . SER A 1 88 ? -10.661 -0.468 28.477 1.00 50.66 88 SER A CA 1
ATOM 753 C C . SER A 1 88 ? -10.802 -1.393 29.681 1.00 50.66 88 SER A C 1
ATOM 755 O O . SER A 1 88 ? -11.783 -1.210 30.436 1.00 50.66 88 SER A O 1
#

Nearest PDB structures (foldseek):
  4nb5-assembly1_C  TM=7.321E-01  e=2.951E-03  Mycobacterium tuberculosis H37Rv

Radius of gyration: 19.97 Å; Cα contacts (8 Å, |Δi|>4): 34; chains: 1; bounding box: 45×35×50 Å

Secondary structure (DSSP, 8-state):
--------TT---------TTHHHHHHHHHHHHHHHHHHHHHHHHHHTTTS-HHHHHHHHHHHHHHHHHHHHHHHHHHHHHHHHHH--

Solvent-accessible surface area (backbone atoms only — not comparable to full-atom values): 5382 Å² total; per-residue (Å²): 137,87,78,83,87,80,82,63,93,89,60,100,63,89,76,82,68,76,57,88,61,49,61,58,54,50,56,59,53,47,55,56,50,36,50,50,52,25,54,51,30,52,51,54,48,63,75,40,67,91,48,62,67,80,78,41,47,70,46,48,55,52,25,54,51,29,49,54,45,58,69,47,46,63,56,55,54,51,54,53,54,52,54,56,65,72,78,107

Foldseek 3Di:
DQADFDDDPDDPDRPRDQPPCNVVVVLVVVLVVLVVQLVVLVVVLVVCVVPDVVVNVVSVVSNVVSVVCNVCSVVVSVVVVVVVVVVD

Mean predicted aligned error: 10.14 Å

Sequence (88 aa):
RMVERVSLPGERRDYYRVPPDFWERWLEDSVNKIAEFRKMAARGLALLDDEPPERRQRLQTMHDVYLLLEEAYPRLVQQWKQQRSADS

pLDDT: mean 79.85, std 18.93, range [38.44, 97.38]